Protein AF-A0A3N1IT26-F1 (afdb_monomer_lite)

Foldseek 3Di:
DDDPPPPLLVVLVVLLVVLLVCLVVVVVVCNVVSVVVNVVSLVVLVVVLVPDPDPVVNVVSVVSNVVSVVSVVVSVVSVVVVVVVVVVVVVVVVVVVVVVVVVVVVVVVD

Secondary structure (DSSP, 8-state):
-PPP----HHHHHHHHHHHHHHHHTT-TTTHHHHHHHHHHHHHHHHHHHHH---HHHHHHHHHHHHHHHHHHHHHHHHHHHHHHHHHHHHHHHHHHHHHHHHHHHHHTT-

Sequence (110 aa):
MNEPGHDIFPELMQMNLALLETLRQEAWEAFPALSQAYIEAVQRAIAQAQQETAADKKRVLTKQLRQLQVHDAEIAQRIASRQKVLTMQMSKLHQSKTCCREYAAQMSRR

pLDDT: mean 86.41, std 11.87, range [33.06, 95.44]

Radius of gyration: 22.99 Å; chains: 1; bounding box: 57×27×70 Å

Structure (mmCIF, N/CA/C/O backbone):
data_AF-A0A3N1IT26-F1
#
_entry.id   AF-A0A3N1IT26-F1
#
loop_
_atom_site.group_PDB
_atom_site.id
_atom_site.type_symbol
_atom_site.label_atom_id
_atom_site.label_alt_id
_atom_site.label_comp_id
_atom_site.label_asym_id
_atom_site.label_entity_id
_atom_site.label_seq_id
_atom_site.pdbx_PDB_ins_code
_atom_site.Cartn_x
_atom_site.Cartn_y
_atom_site.Cartn_z
_atom_site.occupancy
_atom_site.B_iso_or_equiv
_atom_site.auth_seq_id
_atom_site.auth_comp_id
_atom_site.auth_asym_id
_atom_site.auth_atom_id
_atom_site.pdbx_PDB_model_num
ATOM 1 N N . MET A 1 1 ? -23.867 19.780 22.507 1.00 33.06 1 MET A N 1
ATOM 2 C CA . MET A 1 1 ? -24.192 18.789 21.463 1.00 33.06 1 MET A CA 1
ATOM 3 C C . MET A 1 1 ? -22.865 18.303 20.914 1.00 33.06 1 MET A C 1
ATOM 5 O O . MET A 1 1 ? -22.215 19.062 20.216 1.00 33.06 1 MET A O 1
ATOM 9 N N . ASN A 1 2 ? -22.400 17.130 21.345 1.00 37.16 2 ASN A N 1
ATOM 10 C CA . ASN A 1 2 ? -21.205 16.515 20.767 1.00 37.16 2 ASN A CA 1
ATOM 11 C C . ASN A 1 2 ? -21.668 15.793 19.507 1.00 37.16 2 ASN A C 1
ATOM 13 O O . ASN A 1 2 ? -22.513 14.903 19.614 1.00 37.16 2 ASN A O 1
ATOM 17 N N . GLU A 1 3 ? -21.183 16.202 18.338 1.00 40.16 3 GLU A N 1
ATOM 18 C CA . GLU A 1 3 ? -21.404 15.418 17.128 1.00 40.16 3 GLU A CA 1
ATOM 19 C C . GLU A 1 3 ? -20.865 13.997 17.355 1.00 40.16 3 GLU A C 1
ATOM 21 O O . GLU A 1 3 ? -19.805 13.839 17.976 1.00 40.16 3 GLU A O 1
ATOM 26 N N . PRO A 1 4 ? -21.598 12.949 16.943 1.00 49.81 4 PRO A N 1
ATOM 27 C CA . PRO A 1 4 ? -21.097 11.591 17.052 1.00 49.81 4 PRO A CA 1
ATOM 28 C C . PRO A 1 4 ? -19.815 11.525 16.228 1.00 49.81 4 PRO A C 1
ATOM 30 O O . PRO A 1 4 ? -19.844 11.785 15.030 1.00 49.81 4 PRO A O 1
ATOM 33 N N . GLY A 1 5 ? -18.688 11.231 16.882 1.00 55.03 5 GLY A N 1
ATOM 34 C CA . GLY A 1 5 ? -17.418 11.012 16.200 1.00 55.03 5 GLY A CA 1
ATOM 35 C C . GLY A 1 5 ? -17.628 9.963 15.116 1.00 55.03 5 GLY A C 1
ATOM 36 O O . GLY A 1 5 ? -17.820 8.791 15.437 1.00 55.03 5 GLY A O 1
ATOM 37 N N . HIS A 1 6 ? -17.679 10.417 13.864 1.00 62.25 6 HIS A N 1
ATOM 38 C CA . HIS A 1 6 ? -17.886 9.579 12.691 1.00 62.25 6 HIS A CA 1
ATOM 39 C C . HIS A 1 6 ? -16.794 8.515 12.695 1.00 62.25 6 HIS A C 1
ATOM 41 O O . HIS A 1 6 ? -15.604 8.839 12.745 1.00 62.25 6 HIS A O 1
ATOM 47 N N . ASP A 1 7 ? -17.191 7.246 12.750 1.00 71.62 7 ASP A N 1
ATOM 48 C CA . ASP A 1 7 ? -16.242 6.145 12.656 1.00 71.62 7 ASP A CA 1
ATOM 49 C C . ASP A 1 7 ? -15.690 6.161 11.229 1.00 71.62 7 ASP A C 1
ATOM 51 O O . ASP A 1 7 ? -16.397 5.826 10.284 1.00 71.62 7 ASP A O 1
ATOM 55 N N . ILE A 1 8 ? -14.446 6.610 11.064 1.00 80.44 8 ILE A N 1
ATOM 56 C CA . ILE A 1 8 ? -13.777 6.688 9.759 1.00 80.44 8 ILE A CA 1
ATOM 57 C C . ILE A 1 8 ? -13.312 5.315 9.264 1.00 80.44 8 ILE A C 1
ATOM 59 O O . ILE A 1 8 ? -12.809 5.187 8.147 1.00 80.44 8 ILE A O 1
ATOM 63 N N . PHE A 1 9 ? -13.454 4.272 10.085 1.00 84.88 9 PHE A N 1
ATOM 64 C CA . PHE A 1 9 ? -12.963 2.947 9.753 1.00 84.88 9 PHE A CA 1
ATOM 65 C C . PHE A 1 9 ? -13.652 2.285 8.547 1.00 84.88 9 PHE A C 1
ATOM 67 O O . PHE A 1 9 ? -12.939 1.685 7.742 1.00 84.88 9 PHE A O 1
ATOM 74 N N . PRO A 1 10 ? -14.984 2.370 8.353 1.00 87.75 10 PRO A N 1
ATOM 75 C CA . PRO A 1 10 ? -15.640 1.800 7.177 1.00 87.75 10 PRO A CA 1
ATOM 76 C C . PRO A 1 10 ? -15.127 2.411 5.869 1.00 87.75 10 PRO A C 1
ATOM 78 O O . PRO A 1 10 ? -14.838 1.680 4.923 1.00 87.75 10 PRO A O 1
ATOM 81 N N . GLU A 1 11 ? -14.941 3.734 5.838 1.00 89.25 11 GLU A N 1
ATOM 82 C CA . GLU A 1 11 ? -14.364 4.442 4.689 1.00 89.25 11 GLU A CA 1
ATOM 83 C C . GLU A 1 11 ? -12.917 3.998 4.447 1.00 89.25 11 GLU A C 1
ATOM 85 O O . GLU A 1 11 ? -12.537 3.667 3.324 1.00 89.25 11 GLU A O 1
ATOM 90 N N . LEU A 1 12 ? -12.120 3.901 5.514 1.00 91.62 12 LEU A N 1
ATOM 91 C CA . LEU A 1 12 ? -10.733 3.456 5.437 1.00 91.62 12 LEU A CA 1
ATOM 92 C C . LEU A 1 12 ? -10.604 2.009 4.933 1.00 91.62 12 LEU A C 1
ATOM 94 O O . LEU A 1 12 ? -9.734 1.709 4.114 1.00 91.62 12 LEU A O 1
ATOM 98 N N . MET A 1 13 ? -11.486 1.116 5.382 1.00 91.38 13 MET A N 1
ATOM 99 C CA . MET A 1 13 ? -11.555 -0.266 4.907 1.00 91.38 13 MET A CA 1
ATOM 100 C C . MET A 1 13 ? -11.941 -0.325 3.427 1.00 91.38 13 MET A C 1
ATOM 102 O O . MET A 1 13 ? -11.347 -1.085 2.663 1.00 91.38 13 MET A O 1
ATOM 106 N N . GLN A 1 14 ? -12.893 0.501 2.992 1.00 92.50 14 GLN A N 1
ATOM 107 C CA . GLN A 1 14 ? -13.274 0.576 1.584 1.00 92.50 14 GLN A CA 1
ATOM 108 C C . GLN A 1 14 ? -12.112 1.066 0.710 1.00 92.50 14 GLN A C 1
ATOM 110 O O . GLN A 1 14 ? -11.853 0.480 -0.340 1.00 92.50 14 GLN A O 1
ATOM 115 N N . MET A 1 15 ? -11.377 2.089 1.156 1.00 93.50 15 MET A N 1
ATOM 116 C CA . MET A 1 15 ? -10.174 2.572 0.469 1.00 93.50 15 MET A CA 1
ATOM 117 C C . MET A 1 15 ? -9.096 1.490 0.383 1.00 93.50 15 MET A C 1
ATOM 119 O O . MET A 1 15 ? -8.503 1.297 -0.676 1.00 93.50 15 MET A O 1
ATOM 123 N N . ASN A 1 16 ? -8.871 0.754 1.472 1.00 93.56 16 ASN A N 1
ATOM 124 C CA . ASN A 1 16 ? -7.905 -0.337 1.514 1.00 93.56 16 ASN A CA 1
ATOM 125 C C . ASN A 1 16 ? -8.253 -1.456 0.513 1.00 93.56 16 ASN A C 1
ATOM 127 O O . ASN A 1 16 ? -7.395 -1.889 -0.256 1.00 93.56 16 ASN A O 1
ATOM 131 N N . LEU A 1 17 ? -9.524 -1.869 0.459 1.00 92.88 17 LEU A N 1
ATOM 132 C CA . LEU A 1 17 ? -10.005 -2.860 -0.507 1.00 92.88 17 LEU A CA 1
ATOM 133 C C . LEU A 1 17 ? -9.922 -2.351 -1.952 1.00 92.88 17 LEU A C 1
ATOM 135 O O . LEU A 1 17 ? -9.503 -3.095 -2.836 1.00 92.88 17 LEU A O 1
ATOM 139 N N . ALA A 1 18 ? -10.273 -1.087 -2.199 1.00 93.62 18 ALA A N 1
ATOM 140 C CA . ALA A 1 18 ? -10.169 -0.480 -3.524 1.00 93.62 18 ALA A CA 1
ATOM 141 C C . ALA A 1 18 ? -8.710 -0.405 -4.007 1.00 93.62 18 ALA A C 1
ATOM 143 O O . ALA A 1 18 ? -8.421 -0.700 -5.169 1.00 93.62 18 ALA A O 1
ATOM 144 N N . LEU A 1 19 ? -7.778 -0.060 -3.114 1.00 94.12 19 LEU A N 1
ATOM 145 C CA . LEU A 1 19 ? -6.347 -0.037 -3.408 1.00 94.12 19 LEU A CA 1
ATOM 146 C C . LEU A 1 19 ? -5.826 -1.442 -3.730 1.00 94.12 19 LEU A C 1
ATOM 148 O O . LEU A 1 19 ? -5.100 -1.631 -4.707 1.00 94.12 19 LEU A O 1
ATOM 152 N N . LEU A 1 20 ? -6.237 -2.435 -2.941 1.00 93.12 20 LEU A N 1
ATOM 153 C CA . LEU A 1 20 ? -5.880 -3.829 -3.164 1.00 93.12 20 LEU A CA 1
ATOM 154 C C . LEU A 1 20 ? -6.393 -4.340 -4.515 1.00 93.12 20 LEU A C 1
ATOM 156 O O . LEU A 1 20 ? -5.648 -4.981 -5.256 1.00 93.12 20 LEU A O 1
ATOM 160 N N . GLU A 1 21 ? -7.640 -4.027 -4.857 1.00 94.00 21 GLU A N 1
ATOM 161 C CA . GLU A 1 21 ? -8.244 -4.440 -6.121 1.00 94.00 21 GLU A CA 1
ATOM 162 C C . GLU A 1 21 ? -7.583 -3.754 -7.324 1.00 94.00 21 GLU A C 1
ATOM 164 O O . GLU A 1 21 ? -7.257 -4.411 -8.310 1.00 94.00 21 GLU A O 1
ATOM 169 N N . THR A 1 22 ? -7.253 -2.465 -7.206 1.00 93.44 22 THR A N 1
ATOM 170 C CA . THR A 1 22 ? -6.474 -1.724 -8.216 1.00 93.44 22 THR A CA 1
ATOM 171 C C . THR A 1 22 ? -5.143 -2.424 -8.512 1.00 93.44 22 THR A C 1
ATOM 173 O O . THR A 1 22 ? -4.752 -2.588 -9.668 1.00 93.44 22 THR A O 1
ATOM 176 N N . LEU A 1 23 ? -4.453 -2.893 -7.468 1.00 92.56 23 LEU A N 1
ATOM 177 C CA . LEU A 1 23 ? -3.195 -3.630 -7.601 1.00 92.56 23 LEU A CA 1
ATOM 178 C C . LEU A 1 23 ? -3.379 -5.056 -8.136 1.00 92.56 23 LEU A C 1
ATOM 180 O O . LEU A 1 23 ? -2.469 -5.592 -8.770 1.00 92.56 23 LEU A O 1
ATOM 184 N N . ARG A 1 24 ? -4.528 -5.692 -7.885 1.00 92.06 24 ARG A N 1
ATOM 185 C CA . ARG A 1 24 ? -4.880 -7.002 -8.460 1.00 92.06 24 ARG A CA 1
ATOM 186 C C . ARG A 1 24 ? -5.162 -6.916 -9.952 1.00 92.06 24 ARG A C 1
ATOM 188 O O . ARG A 1 24 ? -4.755 -7.809 -10.685 1.00 92.06 24 ARG A O 1
ATOM 195 N N . GLN A 1 25 ? -5.786 -5.826 -10.382 1.00 94.19 25 GLN A N 1
ATOM 196 C CA . GLN A 1 25 ? -6.080 -5.529 -11.784 1.00 94.19 25 GLN A CA 1
ATOM 197 C C . GLN A 1 25 ? -4.890 -4.919 -12.536 1.00 94.19 25 GLN A C 1
ATOM 199 O O . GLN A 1 25 ? -5.021 -4.582 -13.709 1.00 94.19 25 GLN A O 1
ATOM 204 N N . GLU A 1 26 ? -3.737 -4.754 -11.876 1.00 90.94 26 GLU A N 1
ATOM 205 C CA . GLU A 1 26 ? -2.550 -4.109 -12.447 1.00 90.94 26 GLU A CA 1
ATOM 206 C C . GLU A 1 26 ? -2.820 -2.688 -12.983 1.00 90.94 26 GLU A C 1
ATOM 208 O O . GLU A 1 26 ? -2.133 -2.198 -13.882 1.00 90.94 26 GLU A O 1
ATOM 213 N N . ALA A 1 27 ? -3.795 -1.984 -12.404 1.00 93.12 27 ALA A N 1
ATOM 214 C CA . ALA A 1 27 ? -4.155 -0.616 -12.765 1.00 93.12 27 ALA A CA 1
ATOM 215 C C . ALA A 1 27 ? -3.170 0.399 -12.145 1.00 93.12 27 ALA A C 1
ATOM 217 O O . ALA A 1 27 ? -3.530 1.261 -11.342 1.00 93.12 27 ALA A O 1
ATOM 218 N N . TRP A 1 28 ? -1.891 0.283 -12.516 1.00 91.56 28 TRP A N 1
ATOM 219 C CA . TRP A 1 28 ? -0.773 1.032 -11.930 1.00 91.56 28 TRP A CA 1
ATOM 220 C C . TRP A 1 28 ? -0.891 2.552 -12.083 1.00 91.56 28 TRP A C 1
ATOM 222 O O . TRP A 1 28 ? -0.380 3.275 -11.236 1.00 91.56 28 TRP A O 1
ATOM 232 N N . GLU A 1 29 ? -1.590 3.036 -13.110 1.00 92.69 29 GLU A N 1
ATOM 233 C CA . GLU A 1 29 ? -1.806 4.473 -13.337 1.00 92.69 29 GLU A CA 1
ATOM 234 C C . GLU A 1 29 ? -2.750 5.099 -12.297 1.00 92.69 29 GLU A C 1
ATOM 236 O O . GLU A 1 29 ? -2.600 6.262 -11.933 1.00 92.69 29 GLU A O 1
ATOM 241 N N . ALA A 1 30 ? -3.706 4.325 -11.771 1.00 89.62 30 ALA A N 1
ATOM 242 C CA . ALA A 1 30 ? -4.651 4.789 -10.752 1.00 89.62 30 ALA A CA 1
ATOM 243 C C . ALA A 1 30 ? -4.087 4.677 -9.322 1.00 89.62 30 ALA A C 1
ATOM 245 O O . ALA A 1 30 ? -4.562 5.350 -8.403 1.00 89.62 30 ALA A O 1
ATOM 246 N N . PHE A 1 31 ? -3.061 3.842 -9.128 1.00 91.12 31 PHE A N 1
ATOM 247 C CA . PHE A 1 31 ? -2.485 3.549 -7.816 1.00 91.12 31 PHE A CA 1
ATOM 248 C C . PHE A 1 31 ? -1.980 4.792 -7.053 1.00 91.12 31 PHE A C 1
ATOM 250 O O . PHE A 1 31 ? -2.333 4.913 -5.879 1.00 91.12 31 PHE A O 1
ATOM 257 N N . PRO A 1 32 ? -1.219 5.739 -7.646 1.00 92.00 32 PRO A N 1
ATOM 258 C CA . PRO A 1 32 ? -0.656 6.861 -6.894 1.00 92.00 32 PRO A CA 1
ATOM 259 C C . PRO A 1 32 ? -1.726 7.722 -6.215 1.00 92.00 32 PRO A C 1
ATOM 261 O O . PRO A 1 32 ? -1.622 8.009 -5.023 1.00 92.00 32 PRO A O 1
ATOM 264 N N . ALA A 1 33 ? -2.796 8.058 -6.940 1.00 90.62 33 ALA A N 1
ATOM 265 C CA . ALA A 1 33 ? -3.888 8.875 -6.416 1.00 90.62 33 ALA A CA 1
ATOM 266 C C . ALA A 1 33 ? -4.621 8.176 -5.258 1.00 90.62 33 ALA A C 1
ATOM 268 O O . ALA A 1 33 ? -4.850 8.780 -4.209 1.00 90.62 33 ALA A O 1
ATOM 269 N N . LEU A 1 34 ? -4.930 6.885 -5.418 1.00 91.00 34 LEU A N 1
ATOM 270 C CA . LEU A 1 34 ? -5.602 6.089 -4.387 1.00 91.00 34 LEU A CA 1
ATOM 271 C C . LEU A 1 34 ? -4.711 5.857 -3.159 1.00 91.00 34 LEU A C 1
ATOM 273 O O . LEU A 1 34 ? -5.197 5.920 -2.030 1.00 91.00 34 LEU A O 1
ATOM 277 N N . SER A 1 35 ? -3.408 5.636 -3.357 1.00 92.31 35 SER A N 1
ATOM 278 C CA . SER A 1 35 ? -2.464 5.422 -2.257 1.00 92.31 35 SER A CA 1
ATOM 279 C C . SER A 1 35 ? -2.302 6.658 -1.375 1.00 92.31 35 SER A C 1
ATOM 281 O O . SER A 1 35 ? -2.254 6.522 -0.155 1.00 92.31 35 SER A O 1
ATOM 283 N N . GLN A 1 36 ? -2.284 7.859 -1.964 1.00 93.06 36 GLN A N 1
ATOM 284 C CA . GLN A 1 36 ? -2.137 9.100 -1.208 1.00 93.06 36 GLN A CA 1
ATOM 285 C C . GLN A 1 36 ? -3.348 9.325 -0.295 1.00 93.06 36 GLN A C 1
ATOM 287 O O . GLN A 1 36 ? -3.192 9.515 0.911 1.00 93.06 36 GLN A O 1
ATOM 292 N N . ALA A 1 37 ? -4.555 9.206 -0.854 1.00 91.50 37 ALA A N 1
ATOM 293 C CA . ALA A 1 37 ? -5.793 9.360 -0.097 1.00 91.50 37 ALA A CA 1
ATOM 294 C C . ALA A 1 37 ? -5.928 8.302 1.017 1.00 91.50 37 ALA A C 1
ATOM 296 O O . ALA A 1 37 ? -6.368 8.614 2.126 1.00 91.50 37 ALA A O 1
ATOM 297 N N . TYR A 1 38 ? -5.504 7.061 0.750 1.00 93.00 38 TYR A N 1
ATOM 298 C CA . TYR A 1 38 ? -5.475 5.994 1.751 1.00 93.00 38 TYR A CA 1
ATOM 299 C C . TYR A 1 38 ? -4.503 6.301 2.901 1.00 93.00 38 TYR A C 1
ATOM 301 O O . TYR A 1 38 ? -4.889 6.198 4.064 1.00 93.00 38 TYR A O 1
ATOM 309 N N . ILE A 1 39 ? -3.269 6.730 2.606 1.00 93.06 39 ILE A N 1
ATOM 310 C CA . ILE A 1 39 ? -2.262 7.062 3.630 1.00 93.06 39 ILE A CA 1
ATOM 311 C C . ILE A 1 39 ? -2.762 8.188 4.545 1.00 93.06 39 ILE A C 1
ATOM 313 O O . ILE A 1 39 ? -2.646 8.086 5.768 1.00 93.06 39 ILE A O 1
ATOM 317 N N . GLU A 1 40 ? -3.366 9.233 3.980 1.00 92.31 40 GLU A N 1
ATOM 318 C CA . GLU A 1 40 ? -3.949 10.336 4.753 1.00 92.31 40 GLU A CA 1
ATOM 319 C C . GLU A 1 40 ? -5.100 9.863 5.655 1.00 92.31 40 GLU A C 1
ATOM 321 O O . GLU A 1 40 ? -5.219 10.287 6.808 1.00 92.31 40 GLU A O 1
ATOM 326 N N . ALA A 1 41 ? -5.945 8.950 5.170 1.00 90.94 41 ALA A N 1
ATOM 327 C CA . ALA A 1 41 ? -7.016 8.357 5.966 1.00 90.94 41 ALA A CA 1
ATOM 328 C C . ALA A 1 41 ? -6.476 7.471 7.108 1.00 90.94 41 ALA A C 1
ATOM 330 O O . ALA A 1 41 ? -6.957 7.582 8.238 1.00 90.94 41 ALA A O 1
ATOM 331 N N . VAL A 1 42 ? -5.429 6.668 6.864 1.00 91.94 42 VAL A N 1
ATOM 332 C CA . VAL A 1 42 ? -4.743 5.885 7.912 1.00 91.94 42 VAL A CA 1
ATOM 333 C C . VAL A 1 42 ? -4.167 6.807 8.986 1.00 91.94 42 VAL A C 1
ATOM 335 O O . VAL A 1 42 ? -4.352 6.558 10.177 1.00 91.94 42 VAL A O 1
ATOM 338 N N . GLN A 1 43 ? -3.491 7.889 8.594 1.00 91.31 43 GLN A N 1
ATOM 339 C CA . GLN A 1 43 ? -2.904 8.841 9.543 1.00 91.31 43 GLN A CA 1
ATOM 340 C C . GLN A 1 43 ? -3.968 9.498 10.427 1.00 91.31 43 GLN A C 1
ATOM 342 O O . GLN A 1 43 ? -3.778 9.597 11.642 1.00 91.31 43 GLN A O 1
ATOM 347 N N . ARG A 1 44 ? -5.117 9.875 9.851 1.00 89.50 44 ARG A N 1
ATOM 348 C CA . ARG A 1 44 ? -6.265 10.382 10.618 1.00 89.50 44 ARG A CA 1
ATOM 349 C C . ARG A 1 44 ? -6.813 9.339 11.596 1.00 89.50 44 ARG A C 1
ATOM 351 O O . ARG A 1 44 ? -7.057 9.678 12.751 1.00 89.50 44 ARG A O 1
ATOM 358 N N . ALA A 1 45 ? -6.925 8.074 11.187 1.00 87.81 45 ALA A N 1
ATOM 359 C CA . ALA A 1 45 ? -7.361 6.978 12.061 1.00 87.81 45 ALA A CA 1
ATOM 360 C C . ALA A 1 45 ? -6.395 6.707 13.216 1.00 87.81 45 ALA A C 1
ATOM 362 O O . ALA A 1 45 ? -6.826 6.498 14.352 1.00 87.81 45 ALA A O 1
ATOM 363 N N . ILE A 1 46 ? -5.088 6.774 12.962 1.00 89.56 46 ILE A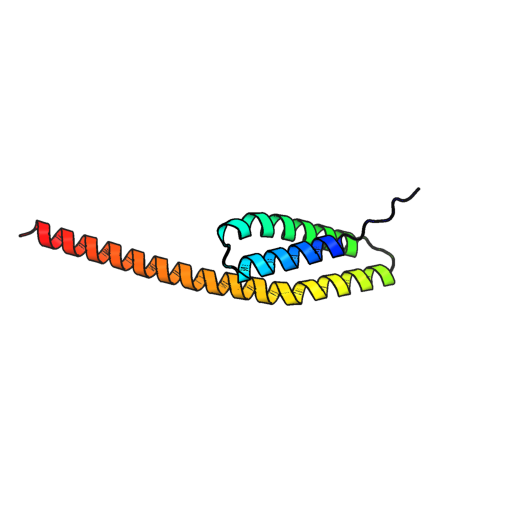 N 1
ATOM 364 C CA . ILE A 1 46 ? -4.071 6.667 14.011 1.00 89.56 46 ILE A CA 1
ATOM 365 C C . ILE A 1 46 ? -4.195 7.836 14.995 1.00 89.56 46 ILE A C 1
ATOM 367 O O . ILE A 1 46 ? -4.200 7.608 16.205 1.00 89.56 46 ILE A O 1
ATOM 371 N N . ALA A 1 47 ? -4.340 9.068 14.500 1.00 88.75 47 ALA A N 1
ATOM 372 C CA . ALA A 1 47 ? -4.503 10.248 15.347 1.00 88.75 47 ALA A CA 1
ATOM 373 C C . ALA A 1 47 ? -5.766 10.155 16.223 1.00 88.75 47 ALA A C 1
ATOM 375 O O . ALA A 1 47 ? -5.697 10.398 17.428 1.00 88.75 47 ALA A O 1
ATOM 376 N N . GLN A 1 48 ? -6.894 9.713 15.656 1.00 85.31 48 GLN A N 1
ATOM 377 C CA . GLN A 1 48 ? -8.131 9.479 16.406 1.00 85.31 48 GLN A CA 1
ATOM 378 C C . GLN A 1 48 ? -7.943 8.410 17.493 1.00 85.31 48 GLN A C 1
ATOM 380 O O . GLN A 1 48 ? -8.329 8.620 18.641 1.00 85.31 48 GLN A O 1
ATOM 385 N N . ALA A 1 49 ? -7.291 7.289 17.172 1.00 84.31 49 ALA A N 1
ATOM 386 C CA . ALA A 1 49 ? -7.022 6.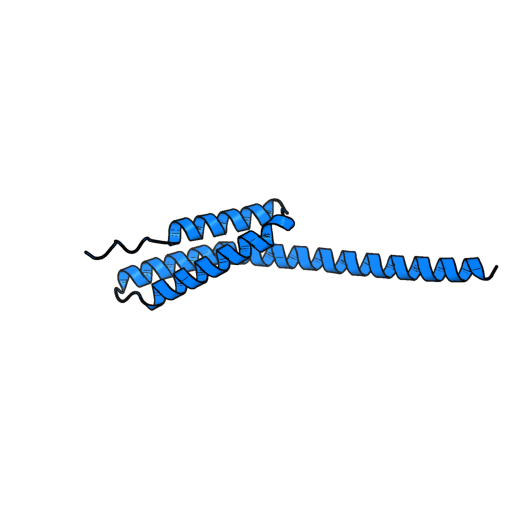223 18.140 1.00 84.31 49 ALA A CA 1
ATOM 387 C C . ALA A 1 49 ? -6.074 6.656 19.276 1.00 84.31 49 ALA A C 1
ATOM 389 O O . ALA A 1 49 ? -6.144 6.121 20.386 1.00 84.31 49 ALA A O 1
ATOM 390 N N . GLN A 1 50 ? -5.177 7.612 19.016 1.00 86.69 50 GLN A N 1
ATOM 391 C CA . GLN A 1 50 ? -4.290 8.188 20.029 1.00 86.69 50 GLN A CA 1
ATOM 392 C C . GLN A 1 50 ? -5.017 9.166 20.959 1.00 86.69 50 GLN A C 1
ATOM 394 O O . GLN A 1 50 ? -4.716 9.186 22.152 1.00 86.69 50 GLN A O 1
ATOM 399 N N . GLN A 1 51 ? -5.962 9.943 20.424 1.00 86.50 51 GLN A N 1
ATOM 400 C CA . GLN A 1 51 ? -6.756 10.921 21.175 1.00 86.50 51 GLN A CA 1
ATOM 401 C C . GLN A 1 51 ? -7.938 10.293 21.932 1.00 86.50 51 GLN A C 1
ATOM 403 O O . GLN A 1 51 ? -8.465 10.907 22.857 1.00 86.50 51 GLN A O 1
ATOM 408 N N . GLU A 1 52 ? -8.348 9.072 21.574 1.00 85.38 52 GLU A N 1
ATOM 409 C CA . GLU A 1 52 ? -9.419 8.346 22.258 1.00 85.38 52 GLU A CA 1
ATOM 410 C C . GLU A 1 52 ? -9.018 7.970 23.695 1.00 85.38 52 GLU A C 1
ATOM 412 O O . GLU A 1 52 ? -8.041 7.253 23.943 1.00 85.38 52 GLU A O 1
ATOM 417 N N . THR A 1 53 ? -9.810 8.448 24.654 1.00 83.94 53 THR A N 1
ATOM 418 C CA . THR A 1 53 ? -9.586 8.259 26.092 1.00 83.94 53 THR A CA 1
ATOM 419 C C . THR A 1 53 ? -10.348 7.055 26.638 1.00 83.94 53 THR A C 1
ATOM 421 O O . THR A 1 53 ? -9.939 6.474 27.646 1.00 83.94 53 THR A O 1
ATOM 424 N N . ALA A 1 54 ? -11.415 6.616 25.961 1.00 87.81 54 ALA A N 1
ATOM 425 C CA . ALA A 1 54 ? -12.156 5.426 26.342 1.00 87.81 54 ALA A CA 1
ATOM 426 C C . ALA A 1 54 ? -11.391 4.156 25.936 1.00 87.81 54 ALA A C 1
ATOM 428 O O . ALA A 1 54 ? -11.221 3.852 24.752 1.00 87.81 54 ALA A O 1
ATOM 429 N N . ALA A 1 55 ? -10.967 3.371 26.931 1.00 84.94 55 ALA A N 1
ATOM 430 C CA . ALA A 1 55 ? -10.171 2.160 26.726 1.00 84.94 55 ALA A CA 1
ATOM 431 C C . ALA A 1 55 ? -10.831 1.151 25.767 1.00 84.94 55 ALA A C 1
ATOM 433 O O . ALA A 1 55 ? -10.142 0.555 24.936 1.00 84.94 55 ALA A O 1
ATOM 434 N N . ASP A 1 56 ? -12.154 0.990 25.836 1.00 85.31 56 ASP A N 1
ATOM 435 C CA . ASP A 1 56 ? -12.887 0.063 24.968 1.00 85.31 56 ASP A CA 1
ATOM 436 C C . ASP A 1 56 ? -12.920 0.537 23.514 1.00 85.31 56 ASP A C 1
ATOM 438 O O . ASP A 1 56 ? -12.622 -0.238 22.605 1.00 85.31 56 ASP A O 1
ATOM 442 N N . LYS A 1 57 ? -13.174 1.830 23.281 1.00 82.25 57 LYS A N 1
ATOM 443 C CA . LYS A 1 57 ? -13.138 2.418 21.934 1.00 82.25 57 LYS A CA 1
ATOM 444 C C . LYS A 1 57 ? -11.735 2.356 21.337 1.00 82.25 57 LYS A C 1
ATOM 446 O O . LYS A 1 57 ? -11.565 1.947 20.191 1.00 82.25 57 LYS A O 1
ATOM 451 N N . LYS A 1 58 ? -10.710 2.642 22.142 1.00 84.44 58 LYS A N 1
ATOM 452 C CA . LYS A 1 58 ? -9.306 2.514 21.737 1.00 84.44 58 LYS A CA 1
ATOM 453 C C . LYS A 1 58 ? -8.937 1.079 21.353 1.00 84.44 58 LYS A C 1
ATOM 455 O O . LYS A 1 58 ? -8.228 0.868 20.367 1.00 84.44 58 LYS A O 1
ATOM 460 N N . ARG A 1 59 ? -9.424 0.076 22.095 1.00 87.38 59 ARG A N 1
ATOM 461 C CA . ARG A 1 59 ? -9.237 -1.348 21.755 1.00 87.38 59 ARG A CA 1
ATOM 462 C C . ARG A 1 59 ? -9.901 -1.708 20.428 1.00 87.38 59 ARG A C 1
ATOM 464 O O . ARG A 1 59 ? -9.273 -2.400 19.627 1.00 87.38 59 ARG A O 1
ATOM 471 N N . VAL A 1 60 ? -11.125 -1.233 20.189 1.00 87.62 60 VAL A N 1
ATOM 472 C CA . VAL A 1 60 ? -11.848 -1.449 18.925 1.00 87.62 60 VAL A CA 1
ATOM 473 C C . VAL A 1 60 ? -11.076 -0.845 17.752 1.00 87.62 60 VAL A C 1
ATOM 475 O O . VAL A 1 60 ? -10.722 -1.587 16.837 1.00 87.62 60 VAL A O 1
ATOM 478 N N . LEU A 1 61 ? -10.695 0.433 17.840 1.00 84.31 61 LEU A N 1
ATOM 479 C CA . LEU A 1 61 ? -9.906 1.129 16.815 1.00 84.31 61 LEU A CA 1
ATOM 480 C C . LEU A 1 61 ? -8.562 0.439 16.546 1.00 84.31 61 LEU A C 1
ATOM 482 O O . LEU A 1 61 ? -8.150 0.268 15.403 1.00 84.31 61 LEU A O 1
ATOM 486 N N . THR A 1 62 ? -7.882 -0.036 17.593 1.00 85.81 62 THR A N 1
ATOM 487 C CA . THR A 1 62 ? -6.608 -0.760 17.437 1.00 85.81 62 THR A CA 1
ATOM 488 C C . THR A 1 62 ? -6.801 -2.098 16.721 1.00 85.81 62 THR A C 1
ATOM 490 O O . THR A 1 62 ? -5.987 -2.478 15.878 1.00 85.81 62 THR A O 1
ATOM 493 N N . LYS A 1 63 ? -7.870 -2.836 17.044 1.00 88.75 63 LYS A N 1
ATOM 494 C CA . LYS A 1 63 ? -8.200 -4.105 16.376 1.00 88.75 63 LYS A CA 1
ATOM 495 C C . LYS A 1 63 ? -8.518 -3.876 14.899 1.00 88.75 63 LYS A C 1
ATOM 497 O O . LYS A 1 63 ? -8.040 -4.623 14.051 1.00 88.75 63 LYS A O 1
ATOM 502 N N . GLN A 1 64 ? -9.292 -2.840 14.621 1.00 88.06 64 GLN A N 1
ATOM 503 C CA . GLN A 1 64 ? -9.644 -2.371 13.290 1.00 88.06 64 GLN A CA 1
ATOM 504 C C . GLN A 1 64 ? -8.389 -2.000 12.472 1.00 88.06 64 GLN A C 1
ATOM 506 O O . GLN A 1 64 ? -8.175 -2.552 11.395 1.00 88.06 64 GLN A O 1
ATOM 511 N N . LEU A 1 65 ? -7.474 -1.192 13.019 1.00 88.19 65 LEU A N 1
ATOM 512 C CA . LEU A 1 65 ? -6.192 -0.870 12.370 1.00 88.19 65 LEU A CA 1
ATOM 513 C C . LEU A 1 65 ? -5.349 -2.120 12.065 1.00 88.19 65 LEU A C 1
ATOM 515 O O . LEU A 1 65 ? -4.753 -2.216 10.997 1.00 88.19 65 LEU A O 1
ATOM 519 N N . ARG A 1 66 ? -5.331 -3.117 12.960 1.00 89.06 66 ARG A N 1
ATOM 520 C CA . ARG A 1 66 ? -4.641 -4.396 12.701 1.00 89.06 66 ARG A CA 1
ATOM 521 C C . ARG A 1 66 ? -5.266 -5.202 11.565 1.00 89.06 66 ARG A C 1
ATOM 523 O O . ARG A 1 66 ? -4.551 -5.943 10.902 1.00 89.06 66 ARG A O 1
ATOM 530 N N . GLN A 1 67 ? -6.573 -5.088 11.333 1.00 88.06 67 GLN A N 1
ATOM 531 C CA . GLN A 1 67 ? -7.209 -5.768 10.202 1.00 88.06 67 GLN A CA 1
ATOM 532 C C . GLN A 1 67 ? -6.731 -5.197 8.863 1.00 88.06 67 GLN A C 1
ATOM 534 O O . GLN A 1 67 ? -6.504 -5.969 7.938 1.00 88.06 67 GLN A O 1
ATOM 539 N N . LEU A 1 68 ? -6.492 -3.885 8.778 1.00 88.50 68 LEU A N 1
ATOM 540 C CA . LEU A 1 68 ? -5.947 -3.252 7.568 1.00 88.50 68 LEU A CA 1
ATOM 541 C C . LEU A 1 68 ? -4.540 -3.763 7.230 1.00 88.50 68 LEU A C 1
ATOM 543 O O . LEU A 1 68 ? -4.232 -3.997 6.063 1.00 88.50 68 LEU A O 1
ATOM 547 N N . GLN A 1 69 ? -3.724 -4.041 8.254 1.00 88.12 69 GLN A N 1
ATOM 548 C CA . GLN A 1 69 ? -2.352 -4.535 8.079 1.00 88.12 69 GLN A CA 1
ATOM 549 C C . GLN A 1 69 ? -2.279 -5.864 7.314 1.00 88.12 69 GLN A C 1
ATOM 551 O O . GLN A 1 69 ? -1.274 -6.138 6.657 1.00 88.12 69 GLN A O 1
ATOM 556 N N . VAL A 1 70 ? -3.331 -6.690 7.376 1.00 86.94 70 VAL A N 1
ATOM 557 C CA . VAL A 1 70 ? -3.398 -7.951 6.621 1.00 86.94 70 VAL A CA 1
ATOM 558 C C . VAL A 1 70 ? -3.367 -7.676 5.118 1.00 86.94 70 VAL A C 1
ATOM 560 O O . VAL A 1 70 ? -2.661 -8.356 4.378 1.00 86.94 70 VAL A O 1
ATOM 563 N N . HIS A 1 71 ? -4.096 -6.657 4.668 1.00 87.88 71 HIS A N 1
ATOM 564 C CA . HIS A 1 71 ? -4.146 -6.275 3.261 1.00 87.88 71 HIS A CA 1
ATOM 565 C C . HIS A 1 71 ? -2.929 -5.436 2.857 1.00 87.88 71 HIS A C 1
ATOM 567 O O . HIS A 1 71 ? -2.433 -5.587 1.741 1.00 87.88 71 HIS A O 1
ATOM 573 N N . ASP A 1 72 ? -2.391 -4.617 3.769 1.00 89.19 72 ASP A N 1
ATOM 574 C CA . ASP A 1 72 ? -1.175 -3.829 3.522 1.00 89.19 72 ASP A CA 1
ATOM 575 C C . ASP A 1 72 ? 0.032 -4.719 3.176 1.00 89.19 72 ASP A C 1
ATOM 577 O O . ASP A 1 72 ? 0.869 -4.343 2.352 1.00 89.19 72 ASP A O 1
ATOM 581 N N . ALA A 1 73 ? 0.108 -5.927 3.746 1.00 90.00 73 ALA A N 1
ATOM 582 C CA . ALA A 1 73 ? 1.137 -6.904 3.397 1.00 90.00 73 ALA A CA 1
ATOM 583 C C . ALA A 1 73 ? 1.029 -7.373 1.931 1.00 90.00 73 ALA A C 1
ATOM 585 O O . ALA A 1 73 ? 2.041 -7.425 1.226 1.00 90.00 73 ALA A O 1
ATOM 586 N N . GLU A 1 74 ? -0.185 -7.666 1.447 1.00 91.38 74 GLU A N 1
ATOM 587 C CA . GLU A 1 74 ? -0.405 -8.028 0.037 1.00 91.38 74 GLU A CA 1
ATOM 588 C C . GLU A 1 74 ? -0.102 -6.836 -0.884 1.00 91.38 74 GLU A C 1
ATOM 590 O O . GLU A 1 74 ? 0.585 -6.993 -1.899 1.00 91.38 74 GLU A O 1
ATOM 595 N N . ILE A 1 75 ? -0.551 -5.633 -0.507 1.00 91.25 75 ILE A N 1
ATOM 596 C CA . ILE A 1 75 ? -0.263 -4.377 -1.213 1.00 91.25 75 ILE A CA 1
ATOM 597 C C . ILE A 1 75 ? 1.256 -4.204 -1.385 1.00 91.25 75 ILE A C 1
ATOM 599 O O . ILE A 1 75 ? 1.741 -4.039 -2.509 1.00 91.25 75 ILE A O 1
ATOM 603 N N . ALA A 1 76 ? 2.024 -4.322 -0.298 1.00 92.81 76 ALA A N 1
ATOM 604 C CA . ALA A 1 76 ? 3.478 -4.185 -0.317 1.00 92.81 76 ALA A CA 1
ATOM 605 C C . ALA A 1 76 ? 4.154 -5.234 -1.215 1.00 92.81 76 ALA A C 1
ATOM 607 O O . ALA A 1 76 ? 5.034 -4.900 -2.015 1.00 92.81 76 ALA A O 1
ATOM 608 N N . GLN A 1 77 ? 3.720 -6.496 -1.135 1.00 93.69 77 GLN A N 1
ATOM 609 C CA . GLN A 1 77 ? 4.260 -7.574 -1.964 1.00 93.69 77 GLN A CA 1
ATOM 610 C C . GLN A 1 77 ? 4.037 -7.315 -3.461 1.00 93.69 77 GLN A C 1
ATOM 612 O O . GLN A 1 77 ? 4.944 -7.540 -4.274 1.00 93.69 77 GLN A O 1
ATOM 617 N N . ARG A 1 78 ? 2.851 -6.829 -3.843 1.00 92.88 78 ARG A N 1
ATOM 618 C CA . ARG A 1 78 ? 2.524 -6.507 -5.241 1.00 92.88 78 ARG A CA 1
ATOM 619 C C . ARG A 1 78 ? 3.367 -5.353 -5.767 1.00 92.88 78 ARG A C 1
ATOM 621 O O . ARG A 1 78 ? 3.938 -5.470 -6.852 1.00 92.88 78 ARG A O 1
ATOM 628 N N . ILE A 1 79 ? 3.513 -4.287 -4.981 1.00 92.75 79 ILE A N 1
ATOM 629 C CA . ILE A 1 79 ? 4.351 -3.133 -5.336 1.00 92.75 79 ILE A CA 1
ATOM 630 C C . ILE A 1 79 ? 5.808 -3.568 -5.540 1.00 92.75 79 ILE A C 1
ATOM 632 O O . ILE A 1 79 ? 6.402 -3.267 -6.577 1.00 92.75 79 ILE A O 1
ATOM 636 N N . ALA A 1 80 ? 6.371 -4.343 -4.607 1.00 94.38 80 ALA A N 1
ATOM 637 C CA . ALA A 1 80 ? 7.743 -4.844 -4.710 1.00 94.38 80 ALA A CA 1
ATOM 638 C C . ALA A 1 80 ? 7.948 -5.728 -5.953 1.00 94.38 80 ALA A C 1
ATOM 640 O O . ALA A 1 80 ? 8.948 -5.611 -6.668 1.00 94.38 80 ALA A O 1
ATOM 641 N N . SER A 1 81 ? 6.972 -6.589 -6.250 1.00 93.50 81 SER A N 1
ATOM 642 C CA . SER A 1 81 ? 6.998 -7.453 -7.434 1.00 93.50 81 SER A CA 1
ATOM 643 C C . SER A 1 81 ? 6.985 -6.633 -8.726 1.00 93.50 81 SER A C 1
ATOM 645 O O . SER A 1 81 ? 7.795 -6.877 -9.624 1.00 93.50 81 SER A O 1
ATOM 647 N N . ARG A 1 82 ? 6.132 -5.605 -8.806 1.00 93.62 82 ARG A N 1
ATOM 648 C CA . ARG A 1 82 ? 6.080 -4.693 -9.954 1.00 93.62 82 ARG A 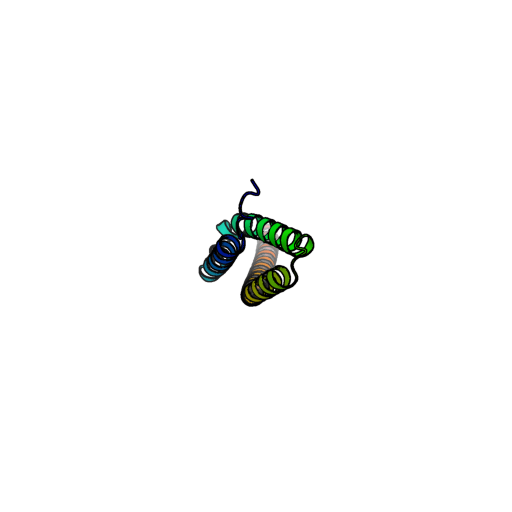CA 1
ATOM 649 C C . ARG A 1 82 ? 7.376 -3.914 -10.127 1.00 93.62 82 ARG A C 1
ATOM 651 O O . ARG A 1 82 ? 7.886 -3.832 -11.244 1.00 93.62 82 ARG A O 1
ATOM 658 N N . GLN A 1 83 ? 7.940 -3.400 -9.038 1.00 94.00 83 GLN A N 1
ATOM 659 C CA . GLN A 1 83 ? 9.217 -2.694 -9.061 1.00 94.00 83 GLN A CA 1
ATOM 660 C C . GLN A 1 83 ? 10.334 -3.587 -9.615 1.00 94.00 83 GLN A C 1
ATOM 662 O O . GLN A 1 83 ? 11.101 -3.153 -10.473 1.00 94.00 83 GLN A O 1
ATOM 667 N N . LYS A 1 84 ? 10.394 -4.860 -9.204 1.00 95.31 84 LYS A N 1
ATOM 668 C CA . LYS A 1 84 ? 11.365 -5.829 -9.735 1.00 95.31 84 LYS A CA 1
ATOM 669 C C . LYS A 1 84 ? 11.226 -6.015 -11.250 1.00 95.31 84 LYS A C 1
ATOM 671 O O . LYS A 1 84 ? 12.235 -6.028 -11.959 1.00 95.31 84 LYS A O 1
ATOM 676 N N . VAL A 1 85 ? 9.994 -6.136 -11.751 1.00 94.50 85 VAL A N 1
ATOM 677 C CA . VAL A 1 85 ? 9.717 -6.267 -13.192 1.00 94.50 85 VAL A CA 1
ATOM 678 C C . VAL A 1 85 ? 10.158 -5.017 -13.954 1.00 94.50 85 VAL A C 1
ATOM 680 O O . VAL A 1 85 ? 10.862 -5.141 -14.956 1.00 94.50 85 VAL A O 1
ATOM 683 N N . LEU A 1 86 ? 9.797 -3.828 -13.467 1.00 93.81 86 LEU A N 1
ATOM 684 C CA . LEU A 1 86 ? 10.165 -2.557 -14.094 1.00 93.81 86 LEU A CA 1
ATOM 685 C C . LEU A 1 86 ? 11.683 -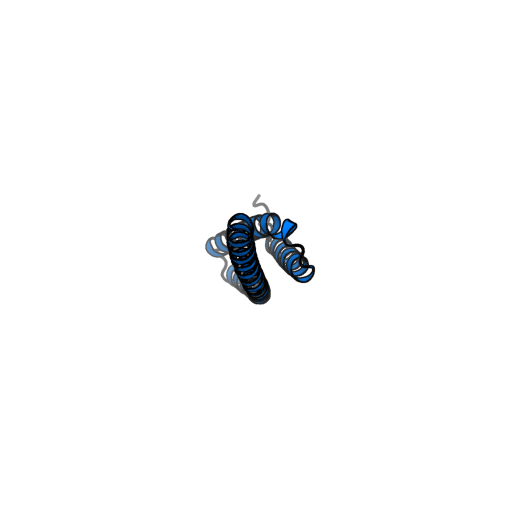2.364 -14.141 1.00 93.81 86 LEU A C 1
ATOM 687 O O . LEU A 1 86 ? 12.225 -2.023 -15.191 1.00 93.81 86 LEU A O 1
ATOM 691 N N . THR A 1 87 ? 12.387 -2.664 -13.048 1.00 94.75 87 THR A N 1
ATOM 692 C CA . THR A 1 87 ? 13.854 -2.609 -12.999 1.00 94.75 87 THR A CA 1
ATOM 693 C C . THR A 1 87 ? 14.477 -3.549 -14.029 1.00 94.75 87 THR A C 1
ATOM 695 O O . THR A 1 87 ? 15.341 -3.132 -14.798 1.00 94.75 87 THR A O 1
ATOM 698 N N . MET A 1 88 ? 14.000 -4.796 -14.117 1.00 95.44 88 MET A N 1
ATOM 699 C CA . MET A 1 88 ? 14.481 -5.751 -15.120 1.00 95.44 88 MET A CA 1
ATOM 700 C C . MET A 1 88 ? 14.242 -5.244 -16.551 1.00 95.44 88 MET A C 1
ATOM 702 O O . MET A 1 88 ? 15.126 -5.356 -17.402 1.00 95.44 88 MET A O 1
ATOM 706 N N . GLN A 1 89 ? 13.055 -4.702 -16.833 1.00 94.12 89 GLN A N 1
ATOM 707 C CA . GLN A 1 89 ? 12.712 -4.165 -18.152 1.00 94.12 89 GLN A CA 1
ATOM 708 C C . GLN A 1 89 ? 13.598 -2.969 -18.521 1.00 94.12 89 GLN A C 1
ATOM 710 O O . GLN A 1 89 ? 14.115 -2.916 -19.637 1.00 94.12 89 GLN A O 1
ATOM 715 N N . MET A 1 90 ? 13.851 -2.066 -17.575 1.00 93.06 90 MET A N 1
ATOM 716 C CA . MET A 1 90 ? 14.758 -0.933 -17.761 1.00 93.06 90 MET A CA 1
ATOM 717 C C . MET A 1 90 ? 16.193 -1.378 -18.050 1.00 93.06 90 MET A C 1
ATOM 719 O O . MET A 1 90 ? 16.817 -0.852 -18.973 1.00 93.06 90 MET A O 1
ATOM 723 N N . SER A 1 91 ? 16.708 -2.381 -17.332 1.00 93.19 91 SER A N 1
ATOM 724 C CA . SER A 1 91 ? 18.041 -2.934 -17.604 1.00 93.19 91 SER A CA 1
ATOM 725 C C . SER A 1 91 ? 18.138 -3.529 -19.010 1.00 93.19 91 SER A C 1
ATOM 727 O O . SER A 1 91 ? 19.0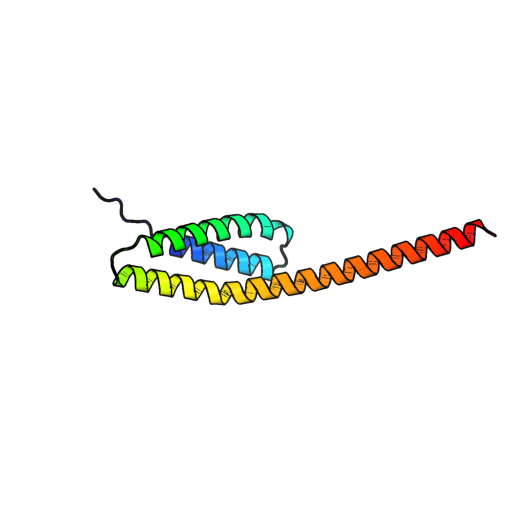97 -3.245 -19.727 1.00 93.19 91 SER A O 1
ATOM 729 N N . LYS A 1 92 ? 17.130 -4.300 -19.443 1.00 92.50 92 LYS A N 1
ATOM 730 C CA . LYS A 1 92 ? 17.077 -4.860 -20.805 1.00 92.50 92 LYS A CA 1
ATOM 731 C C . LYS A 1 92 ? 17.027 -3.765 -21.869 1.00 92.50 92 LYS A C 1
ATOM 733 O O . LYS A 1 92 ? 17.739 -3.840 -22.867 1.00 92.50 92 LYS A O 1
ATOM 738 N N . LEU A 1 93 ? 16.224 -2.728 -21.644 1.00 92.31 93 LEU A N 1
ATOM 739 C CA . LEU A 1 93 ? 16.104 -1.595 -22.559 1.00 92.31 93 LEU A CA 1
ATOM 740 C C . LEU A 1 93 ? 17.423 -0.821 -22.670 1.00 92.31 93 LEU A C 1
ATOM 742 O O . LEU A 1 93 ? 17.828 -0.450 -23.770 1.00 92.31 93 LEU A O 1
ATOM 746 N N . HIS A 1 94 ? 18.127 -0.624 -21.555 1.00 90.56 94 HIS A N 1
ATOM 747 C CA . HIS A 1 94 ? 19.449 -0.006 -21.555 1.00 90.56 94 HIS A CA 1
ATOM 748 C C . HIS A 1 94 ? 20.467 -0.849 -22.337 1.00 90.56 94 HIS A C 1
ATOM 750 O O . HIS A 1 94 ? 21.168 -0.320 -23.194 1.00 90.56 94 HIS A O 1
ATOM 756 N N . GLN A 1 95 ? 20.514 -2.163 -22.095 1.00 89.88 95 GLN A N 1
ATOM 757 C CA . GLN A 1 95 ? 21.394 -3.079 -22.830 1.00 89.88 95 GLN A CA 1
ATOM 758 C C . GLN A 1 95 ? 21.110 -3.062 -24.336 1.00 89.88 95 GLN A C 1
ATOM 760 O O . GLN A 1 95 ? 22.038 -2.951 -25.135 1.00 89.88 95 GLN A O 1
ATOM 765 N N . SER A 1 96 ? 19.833 -3.094 -24.729 1.00 89.56 96 SER A N 1
ATOM 766 C CA . SER A 1 96 ? 19.430 -2.996 -26.135 1.00 89.56 96 SER A CA 1
ATOM 767 C C . SER A 1 96 ? 19.889 -1.682 -26.766 1.00 89.56 96 SER A C 1
ATOM 769 O O . SER A 1 96 ? 20.450 -1.707 -27.858 1.00 89.56 96 SER A O 1
ATOM 771 N N . LYS A 1 97 ? 19.715 -0.543 -26.081 1.00 88.88 97 LYS A N 1
ATOM 772 C CA . LYS A 1 97 ? 20.186 0.762 -26.572 1.00 88.88 97 LYS A CA 1
ATOM 773 C C . LYS A 1 97 ? 21.702 0.793 -26.764 1.00 88.88 97 LYS A C 1
ATOM 775 O O . LYS A 1 97 ? 22.165 1.303 -27.783 1.00 88.88 97 LYS A O 1
ATOM 780 N N . THR A 1 98 ? 22.463 0.241 -25.818 1.00 88.75 98 THR A N 1
ATOM 781 C CA . THR A 1 98 ? 23.924 0.140 -25.929 1.00 88.75 98 THR A CA 1
ATOM 782 C C . THR A 1 98 ? 24.325 -0.697 -27.141 1.00 88.75 98 THR A C 1
ATOM 784 O O . THR A 1 98 ? 25.098 -0.224 -27.969 1.00 88.75 98 THR A O 1
ATOM 787 N N . CYS A 1 99 ? 23.732 -1.881 -27.307 1.00 85.31 99 CYS A N 1
ATOM 788 C CA . CYS A 1 99 ? 24.024 -2.765 -28.434 1.00 85.31 99 CYS A CA 1
ATOM 789 C C . CYS A 1 99 ? 23.695 -2.109 -29.786 1.00 85.31 99 CYS A C 1
ATOM 791 O O . CYS A 1 99 ? 24.529 -2.105 -30.689 1.00 85.31 99 CYS A O 1
ATOM 793 N N . CYS A 1 100 ? 22.523 -1.473 -29.920 1.00 86.81 100 CYS A N 1
ATOM 794 C CA . CYS A 1 100 ? 22.157 -0.751 -31.141 1.00 86.81 100 CYS A CA 1
ATOM 795 C C . CYS A 1 100 ? 23.140 0.385 -31.458 1.00 86.81 100 CYS A C 1
ATOM 797 O O . CYS A 1 100 ? 23.499 0.583 -32.619 1.00 86.81 100 CYS A O 1
ATOM 799 N N . ARG A 1 101 ? 23.600 1.120 -30.437 1.00 87.94 101 ARG A N 1
ATOM 800 C CA . ARG A 1 101 ? 24.582 2.199 -30.600 1.00 87.94 101 ARG A CA 1
ATOM 801 C C . ARG A 1 101 ? 25.935 1.667 -31.071 1.00 87.94 101 ARG A C 1
ATOM 803 O O . ARG A 1 101 ? 26.535 2.256 -31.966 1.00 87.94 101 ARG A O 1
ATOM 810 N N . GLU A 1 102 ? 26.412 0.580 -30.477 1.00 86.19 102 GLU A N 1
ATOM 811 C CA . GLU A 1 102 ? 27.672 -0.062 -30.863 1.00 86.19 102 GLU A CA 1
ATOM 812 C C . GLU A 1 102 ? 27.606 -0.619 -32.286 1.00 86.19 102 GLU A C 1
ATOM 814 O O . GLU A 1 102 ? 28.517 -0.385 -33.079 1.00 86.19 102 GLU A O 1
ATOM 819 N N . TYR A 1 103 ? 26.499 -1.274 -32.642 1.00 83.62 103 TYR A N 1
ATOM 820 C CA . TYR A 1 103 ? 26.266 -1.783 -33.991 1.00 83.62 103 TYR A CA 1
ATOM 821 C C . TYR A 1 103 ? 26.244 -0.656 -35.036 1.00 83.62 103 TYR A C 1
ATOM 823 O O . TYR A 1 103 ? 26.957 -0.724 -36.038 1.00 83.62 103 TYR A O 1
ATOM 831 N N . ALA A 1 104 ? 25.507 0.431 -34.776 1.00 86.00 104 ALA A N 1
ATOM 832 C CA . ALA A 1 104 ? 25.474 1.597 -35.660 1.00 86.00 104 ALA A CA 1
ATOM 833 C C . ALA A 1 104 ? 26.862 2.245 -35.830 1.00 86.00 104 ALA A C 1
ATOM 835 O O . ALA A 1 104 ? 27.228 2.640 -36.936 1.00 86.00 104 ALA A O 1
ATOM 836 N N . ALA A 1 105 ? 27.661 2.308 -34.759 1.00 83.56 105 ALA A N 1
ATOM 837 C CA . ALA A 1 105 ? 29.027 2.831 -34.800 1.00 83.56 105 ALA A CA 1
ATOM 838 C C . ALA A 1 105 ? 30.015 1.928 -35.563 1.00 83.56 105 ALA A C 1
ATOM 840 O O . ALA A 1 105 ? 31.051 2.413 -36.019 1.00 83.56 105 ALA A O 1
ATOM 841 N N . GLN A 1 106 ? 29.727 0.629 -35.689 1.00 80.81 106 GLN A N 1
ATOM 842 C CA . GLN A 1 106 ? 30.506 -0.292 -36.520 1.00 80.81 106 GLN A CA 1
ATOM 843 C C . GLN A 1 106 ? 30.098 -0.218 -37.996 1.00 80.81 106 GLN A C 1
ATOM 845 O O . GLN A 1 106 ? 30.966 -0.296 -38.862 1.00 80.81 106 GLN A O 1
ATOM 850 N N . MET A 1 107 ? 28.807 -0.025 -38.293 1.00 73.25 107 MET A N 1
ATOM 851 C CA . MET A 1 107 ? 28.328 0.134 -39.672 1.00 73.25 107 MET A CA 1
ATOM 852 C C . MET A 1 107 ? 28.822 1.425 -40.328 1.00 73.25 107 MET A C 1
ATOM 854 O O . MET A 1 107 ? 29.134 1.406 -41.509 1.00 73.25 107 MET A O 1
ATOM 858 N N . SER A 1 108 ? 28.945 2.524 -39.580 1.00 67.50 108 SER A N 1
ATOM 859 C CA . SER A 1 108 ? 29.437 3.804 -40.115 1.00 67.50 108 SER A CA 1
ATOM 860 C C . SER A 1 108 ? 30.949 3.852 -40.386 1.00 67.50 108 SER A C 1
ATOM 862 O O . SER A 1 108 ? 31.445 4.868 -40.867 1.00 67.50 108 SER A O 1
ATOM 864 N N . ARG A 1 109 ? 31.695 2.787 -40.059 1.00 58.88 109 ARG A N 1
ATOM 865 C CA . ARG A 1 109 ? 33.146 2.657 -40.306 1.00 58.88 109 ARG A CA 1
ATOM 866 C C . ARG A 1 109 ? 33.490 1.726 -41.476 1.00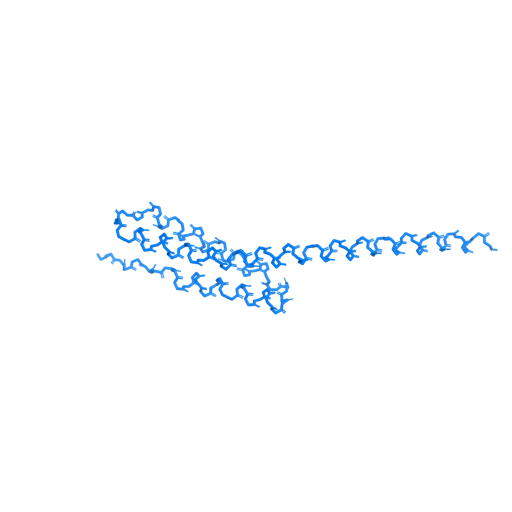 58.88 109 ARG A C 1
ATOM 868 O O . ARG A 1 109 ? 34.674 1.485 -41.708 1.00 58.88 109 ARG A O 1
ATOM 875 N N . ARG A 1 110 ? 32.487 1.178 -42.163 1.00 51.69 110 ARG A N 1
ATOM 876 C CA . ARG A 1 110 ? 32.634 0.472 -43.442 1.00 51.69 110 ARG A CA 1
ATOM 877 C C . ARG A 1 110 ? 32.169 1.374 -44.572 1.00 51.69 110 ARG A C 1
ATOM 879 O O . ARG A 1 110 ? 32.771 1.252 -45.656 1.00 51.69 110 ARG A O 1
#